Protein AF-A0A941EZ98-F1 (afdb_monomer)

Structure (mmCIF, N/CA/C/O backbone):
data_AF-A0A941EZ98-F1
#
_entry.id   AF-A0A941EZ98-F1
#
loop_
_atom_site.group_PDB
_atom_site.id
_atom_site.type_symbol
_atom_site.label_atom_id
_atom_site.label_alt_id
_atom_site.label_comp_id
_atom_site.label_asym_id
_atom_site.label_entity_id
_atom_site.label_seq_id
_atom_site.pdbx_PDB_ins_code
_atom_site.Cartn_x
_atom_site.Cartn_y
_atom_site.Cartn_z
_atom_site.occupancy
_atom_site.B_iso_or_equiv
_atom_site.auth_seq_id
_atom_site.auth_comp_id
_atom_site.auth_asym_id
_atom_site.auth_atom_id
_atom_site.pdbx_PDB_model_num
ATOM 1 N N . MET A 1 1 ? 14.017 13.714 -7.656 1.00 67.88 1 MET A N 1
ATOM 2 C CA . MET A 1 1 ? 15.084 12.711 -7.478 1.00 67.88 1 MET A CA 1
ATOM 3 C C . MET A 1 1 ? 14.739 11.561 -8.411 1.00 67.88 1 MET A C 1
ATOM 5 O O . MET A 1 1 ? 13.555 11.328 -8.611 1.00 67.88 1 MET A O 1
ATOM 9 N N . ASP A 1 2 ? 15.723 10.963 -9.074 1.00 85.38 2 ASP A N 1
ATOM 10 C CA . ASP A 1 2 ? 15.498 9.811 -9.954 1.00 85.38 2 ASP A CA 1
ATOM 11 C C . ASP A 1 2 ? 15.357 8.542 -9.098 1.00 85.38 2 ASP A C 1
ATOM 13 O O . ASP A 1 2 ? 16.127 8.343 -8.157 1.00 85.38 2 ASP A O 1
ATOM 17 N N . HIS A 1 3 ? 14.337 7.734 -9.385 1.00 88.44 3 HIS A N 1
ATOM 18 C CA . HIS A 1 3 ? 13.994 6.503 -8.665 1.00 88.44 3 HIS A CA 1
ATOM 19 C C . HIS A 1 3 ? 13.885 5.290 -9.594 1.00 88.44 3 HIS A C 1
ATOM 21 O O . HIS A 1 3 ? 13.442 4.232 -9.155 1.00 88.44 3 HIS A O 1
ATOM 27 N N . SER A 1 4 ? 14.280 5.433 -10.861 1.00 87.38 4 SER A N 1
ATOM 28 C CA . SER A 1 4 ? 14.040 4.456 -11.929 1.00 87.38 4 SER A CA 1
ATOM 29 C C . SER A 1 4 ? 14.519 3.036 -11.604 1.00 87.38 4 SER A C 1
ATOM 31 O O . SER A 1 4 ? 13.755 2.092 -11.795 1.00 87.38 4 SER A O 1
ATOM 33 N N . ASP A 1 5 ?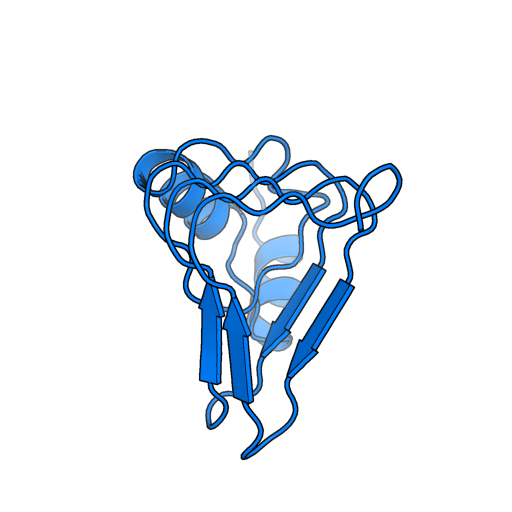 15.718 2.873 -11.039 1.00 91.50 5 ASP A N 1
ATOM 34 C CA . ASP A 1 5 ? 16.245 1.554 -10.649 1.00 91.50 5 ASP A CA 1
ATOM 35 C C . ASP A 1 5 ? 15.425 0.893 -9.525 1.00 91.50 5 ASP A C 1
ATOM 37 O O . ASP A 1 5 ? 15.148 -0.309 -9.557 1.00 91.50 5 ASP A O 1
ATOM 41 N N . LEU A 1 6 ? 14.995 1.681 -8.534 1.00 94.50 6 LEU A N 1
ATOM 42 C CA . LEU A 1 6 ? 14.179 1.187 -7.424 1.00 94.50 6 LEU A CA 1
ATOM 43 C C . LEU A 1 6 ? 12.753 0.874 -7.892 1.00 94.50 6 LEU A C 1
ATOM 45 O O . LEU A 1 6 ? 12.193 -0.160 -7.532 1.00 94.50 6 LEU A O 1
ATOM 49 N N . ASP A 1 7 ? 12.185 1.723 -8.742 1.00 97.75 7 ASP A N 1
ATOM 50 C CA . ASP A 1 7 ? 10.874 1.506 -9.344 1.00 97.75 7 ASP A CA 1
ATOM 51 C C . ASP A 1 7 ? 10.863 0.268 -10.247 1.00 97.75 7 ASP A C 1
ATOM 53 O O . ASP A 1 7 ? 9.911 -0.510 -10.186 1.00 97.75 7 ASP A O 1
ATOM 57 N N . ALA A 1 8 ? 11.930 0.012 -11.011 1.00 97.75 8 ALA A N 1
ATOM 58 C CA . ALA A 1 8 ? 12.056 -1.196 -11.825 1.00 97.75 8 ALA A CA 1
ATOM 59 C C . ALA A 1 8 ? 11.981 -2.472 -10.969 1.00 97.75 8 ALA A C 1
ATOM 61 O O . ALA A 1 8 ? 11.216 -3.386 -11.289 1.00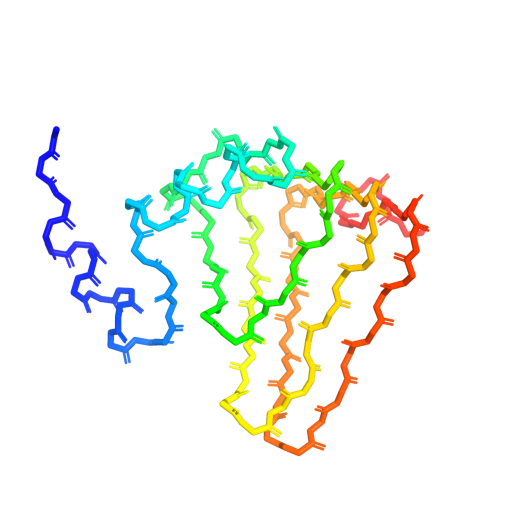 97.75 8 ALA A O 1
ATOM 62 N N . ALA A 1 9 ? 12.703 -2.513 -9.843 1.00 97.25 9 ALA A N 1
ATOM 63 C CA . ALA A 1 9 ? 12.626 -3.628 -8.901 1.00 97.25 9 ALA A CA 1
ATOM 64 C C . ALA A 1 9 ? 11.219 -3.762 -8.293 1.00 97.25 9 ALA A C 1
ATOM 66 O O . ALA A 1 9 ? 10.651 -4.852 -8.255 1.00 97.25 9 ALA A O 1
ATOM 67 N N . ARG A 1 10 ? 10.608 -2.651 -7.867 1.00 98.19 10 ARG A N 1
ATOM 68 C CA . ARG A 1 10 ? 9.255 -2.651 -7.284 1.00 98.19 10 ARG A CA 1
ATOM 69 C C . ARG A 1 10 ? 8.218 -3.187 -8.268 1.00 98.19 10 ARG A C 1
ATOM 71 O O . ARG A 1 10 ? 7.437 -4.066 -7.908 1.00 98.19 10 ARG A O 1
ATOM 78 N N . VAL A 1 11 ? 8.251 -2.725 -9.517 1.00 98.25 11 VAL A N 1
ATOM 79 C CA . VAL A 1 11 ? 7.341 -3.172 -10.580 1.00 98.25 11 VAL A CA 1
ATOM 80 C C . VAL A 1 11 ? 7.533 -4.655 -10.892 1.00 98.25 11 VAL A C 1
ATOM 82 O O . VAL A 1 11 ? 6.536 -5.370 -10.996 1.00 98.25 11 VAL A O 1
ATOM 85 N N . ALA A 1 12 ? 8.778 -5.135 -10.980 1.00 97.56 12 ALA A N 1
ATOM 86 C CA . ALA A 1 12 ? 9.077 -6.547 -11.234 1.00 97.56 12 ALA A CA 1
ATOM 87 C C . ALA A 1 12 ? 8.497 -7.489 -10.163 1.00 97.56 12 ALA A C 1
ATOM 89 O O . ALA A 1 12 ? 8.162 -8.633 -10.464 1.00 97.56 12 ALA A O 1
ATOM 90 N N . HIS A 1 13 ? 8.326 -6.995 -8.934 1.00 96.94 13 HIS A N 1
ATOM 91 C CA . HIS A 1 13 ? 7.738 -7.729 -7.813 1.00 96.94 13 HIS A CA 1
ATOM 92 C C . HIS A 1 13 ? 6.265 -7.367 -7.53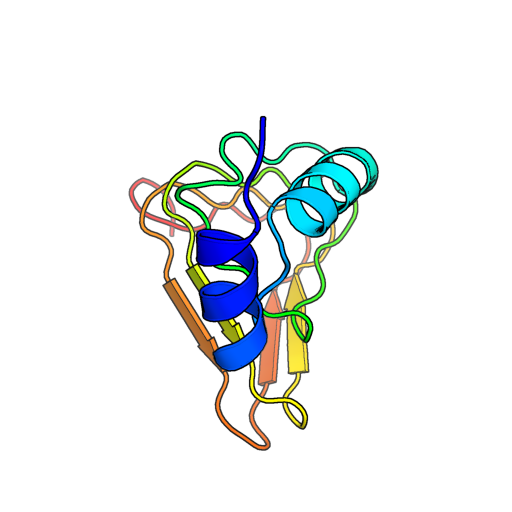1 1.00 96.94 13 HIS A C 1
ATOM 94 O O . HIS A 1 13 ? 5.712 -7.774 -6.513 1.00 96.94 13 HIS A O 1
ATOM 100 N N . GLY A 1 14 ? 5.600 -6.622 -8.423 1.00 97.88 14 GLY A N 1
ATOM 101 C CA . GLY A 1 14 ? 4.174 -6.294 -8.292 1.00 97.88 14 GLY A CA 1
ATOM 102 C C . GLY A 1 14 ? 3.852 -5.193 -7.275 1.00 97.88 14 GLY A C 1
ATOM 103 O O . GLY A 1 14 ? 2.683 -4.960 -6.963 1.00 97.88 14 GLY A O 1
ATOM 104 N N . PHE A 1 15 ? 4.851 -4.465 -6.786 1.00 98.69 15 PHE A N 1
ATOM 105 C CA . PHE A 1 15 ? 4.652 -3.333 -5.888 1.00 98.69 15 PHE A CA 1
ATOM 106 C C . PHE A 1 15 ? 4.307 -2.045 -6.650 1.00 98.69 15 PHE A C 1
ATOM 108 O O . PHE A 1 15 ? 4.489 -1.937 -7.871 1.00 98.69 15 PHE A O 1
ATOM 115 N N . LEU A 1 16 ? 3.774 -1.076 -5.906 1.00 98.69 16 LEU A N 1
ATOM 116 C CA . LEU A 1 16 ? 3.660 0.319 -6.322 1.00 98.69 16 LEU A CA 1
ATOM 117 C C . LEU A 1 16 ? 5.054 0.945 -6.421 1.00 98.69 16 LEU A C 1
ATOM 119 O O . LEU A 1 16 ? 5.890 0.710 -5.550 1.00 98.69 16 LEU A O 1
ATOM 123 N N . THR A 1 17 ? 5.289 1.771 -7.433 1.00 98.38 17 THR A N 1
ATOM 124 C CA . THR A 1 17 ? 6.447 2.675 -7.543 1.00 98.38 17 THR A CA 1
ATOM 125 C C . THR A 1 17 ? 6.466 3.707 -6.411 1.00 98.38 17 THR A C 1
ATOM 127 O O . THR A 1 17 ? 5.471 3.909 -5.711 1.00 98.38 17 THR A O 1
ATOM 130 N N . ILE A 1 18 ? 7.585 4.410 -6.237 1.00 98.06 18 ILE A N 1
ATOM 131 C CA . ILE A 1 18 ? 7.686 5.517 -5.275 1.00 98.06 18 ILE A CA 1
ATOM 132 C C . ILE A 1 18 ? 6.670 6.614 -5.602 1.00 98.06 18 ILE A C 1
ATOM 134 O O . ILE A 1 18 ? 5.996 7.111 -4.698 1.00 98.06 18 ILE A O 1
ATOM 138 N N . GLY A 1 19 ? 6.513 6.955 -6.885 1.00 97.56 19 GLY A N 1
ATOM 139 C CA . GLY A 1 19 ? 5.504 7.914 -7.338 1.00 97.56 19 GLY A CA 1
ATOM 140 C C . GLY A 1 19 ? 4.086 7.478 -6.964 1.00 97.56 19 GLY A C 1
ATOM 141 O O . GLY A 1 19 ? 3.340 8.238 -6.351 1.00 97.56 19 GLY A O 1
ATOM 142 N N . GLU A 1 20 ? 3.738 6.219 -7.230 1.00 98.31 20 GLU A N 1
ATOM 143 C CA . GLU A 1 20 ? 2.428 5.668 -6.869 1.00 98.31 20 GLU A CA 1
ATOM 144 C C . GLU A 1 20 ? 2.203 5.613 -5.349 1.00 98.31 20 GLU A C 1
ATOM 146 O O . GLU A 1 20 ? 1.082 5.846 -4.894 1.00 98.31 20 GLU A O 1
ATOM 151 N N . CYS A 1 21 ? 3.243 5.364 -4.544 1.00 98.56 21 CYS A N 1
ATOM 152 C CA . CYS A 1 21 ? 3.169 5.449 -3.083 1.00 98.56 21 CYS A CA 1
ATOM 153 C C . CYS A 1 21 ? 2.906 6.885 -2.602 1.00 98.56 21 CYS A C 1
ATOM 155 O O . CYS A 1 21 ? 2.074 7.092 -1.716 1.00 98.56 21 CYS A O 1
ATOM 157 N N . LEU A 1 22 ? 3.558 7.888 -3.198 1.00 97.44 22 LEU A N 1
ATOM 158 C CA . LEU A 1 22 ? 3.291 9.299 -2.894 1.00 97.44 2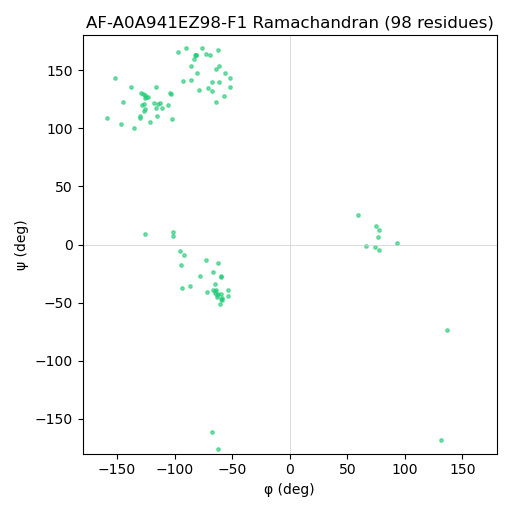2 LEU A CA 1
ATOM 159 C C . LEU A 1 22 ? 1.847 9.679 -3.252 1.00 97.44 22 LEU A C 1
ATOM 161 O O . LEU A 1 22 ? 1.178 10.379 -2.490 1.00 97.44 22 LEU A O 1
ATOM 165 N N . ASP A 1 23 ? 1.355 9.217 -4.401 1.00 98.12 23 ASP A N 1
ATOM 166 C CA . ASP A 1 23 ? -0.018 9.448 -4.861 1.00 98.12 23 ASP A CA 1
ATOM 167 C C . ASP A 1 23 ? -1.043 8.744 -3.970 1.00 98.12 23 ASP A C 1
ATOM 169 O O . ASP A 1 23 ? -2.103 9.293 -3.664 1.00 98.12 23 ASP A O 1
ATOM 173 N N . LEU A 1 24 ? -0.727 7.527 -3.521 1.00 98.50 24 LEU A N 1
ATOM 174 C CA . LEU A 1 24 ? -1.515 6.798 -2.538 1.00 98.50 24 LEU A CA 1
ATOM 175 C C . LEU A 1 24 ? -1.599 7.578 -1.224 1.00 98.50 24 LEU A C 1
ATOM 177 O O . LEU A 1 24 ? -2.712 7.834 -0.770 1.00 98.50 24 LEU A O 1
ATOM 181 N N . GLY A 1 25 ? -0.466 8.017 -0.665 1.00 98.12 25 GLY A N 1
ATOM 182 C CA . GLY A 1 25 ? -0.416 8.766 0.594 1.00 98.12 25 GLY A CA 1
ATOM 183 C C . GLY A 1 25 ? -1.320 10.002 0.593 1.00 98.12 25 GLY A C 1
ATOM 184 O O . GLY A 1 25 ? -2.032 10.235 1.567 1.00 98.12 25 GLY A O 1
ATOM 185 N N . ARG A 1 26 ? -1.389 10.730 -0.534 1.00 97.12 26 ARG A N 1
ATOM 186 C CA . ARG A 1 26 ? -2.289 11.890 -0.702 1.00 97.12 26 ARG A CA 1
ATOM 187 C C . ARG A 1 26 ? -3.780 11.536 -0.705 1.00 97.12 26 ARG A C 1
ATOM 189 O O . ARG A 1 26 ? -4.598 12.404 -0.422 1.00 97.12 26 ARG A O 1
ATOM 196 N N . ARG A 1 27 ? -4.144 10.297 -1.048 1.00 97.44 27 ARG A N 1
ATOM 197 C CA . ARG A 1 27 ? -5.541 9.829 -1.119 1.00 97.44 27 ARG A CA 1
ATOM 198 C C . ARG A 1 27 ? -6.013 9.166 0.168 1.00 97.44 27 ARG A C 1
ATOM 200 O O . ARG A 1 27 ? -7.179 9.311 0.519 1.00 97.44 27 ARG A O 1
ATOM 207 N N . ILE A 1 28 ? -5.135 8.415 0.831 1.00 97.69 28 ILE A N 1
ATOM 208 C CA . ILE A 1 28 ? -5.539 7.567 1.957 1.00 97.69 28 ILE A CA 1
ATOM 209 C C . ILE A 1 28 ? -5.367 8.246 3.306 1.00 97.69 28 ILE A C 1
ATOM 211 O O . ILE A 1 28 ? -6.003 7.810 4.243 1.00 97.69 28 ILE A O 1
ATOM 215 N N . GLY A 1 29 ? -4.591 9.321 3.420 1.00 97.19 29 GLY A N 1
ATOM 216 C CA . GLY A 1 29 ? -4.376 10.028 4.682 1.00 97.19 29 GLY A CA 1
ATOM 217 C C . GLY A 1 29 ? -2.907 10.377 4.839 1.00 97.19 29 GLY A C 1
ATOM 218 O O . GLY A 1 29 ? -2.527 11.532 4.654 1.00 97.19 29 GLY A O 1
ATOM 219 N N . ALA A 1 30 ? -2.077 9.373 5.134 1.00 98.25 30 ALA A N 1
ATOM 220 C CA . ALA A 1 30 ? -0.629 9.543 5.162 1.00 98.25 30 ALA A CA 1
ATOM 221 C C . ALA A 1 30 ? 0.126 8.250 4.826 1.00 98.25 30 ALA A C 1
ATOM 223 O O . ALA A 1 30 ? -0.238 7.157 5.254 1.00 98.25 30 ALA A O 1
ATOM 224 N N . LEU A 1 31 ? 1.238 8.407 4.111 1.00 98.50 31 LEU A N 1
ATOM 225 C CA . LEU A 1 31 ? 2.282 7.400 3.960 1.00 98.50 31 LEU A CA 1
ATOM 226 C C . LEU A 1 31 ? 3.600 8.104 4.278 1.00 98.50 31 LEU A C 1
ATOM 228 O O . LEU A 1 31 ? 4.013 8.996 3.538 1.00 98.50 31 LEU A O 1
ATOM 232 N N . PHE A 1 32 ? 4.217 7.757 5.408 1.00 97.75 32 PHE A N 1
ATOM 233 C CA . PHE A 1 32 ? 5.339 8.535 5.943 1.00 97.75 32 PHE A CA 1
ATOM 234 C C . PHE A 1 32 ? 6.668 8.286 5.230 1.00 97.75 32 PHE A C 1
ATOM 236 O O . PHE A 1 32 ? 7.507 9.181 5.203 1.00 97.75 32 PHE A O 1
ATOM 243 N N . ASP A 1 33 ? 6.861 7.102 4.647 1.00 97.38 33 ASP A N 1
ATOM 244 C CA . ASP A 1 33 ? 8.084 6.778 3.916 1.00 97.38 33 ASP A CA 1
ATOM 245 C C . ASP A 1 33 ? 7.824 5.830 2.724 1.00 97.38 33 ASP A C 1
ATOM 247 O O . ASP A 1 33 ? 7.634 4.623 2.913 1.00 97.38 33 ASP A O 1
ATOM 251 N N . PRO A 1 34 ? 7.812 6.343 1.479 1.00 96.88 34 PRO A N 1
ATOM 252 C CA . PRO A 1 34 ? 7.621 5.524 0.281 1.00 96.88 34 PRO A CA 1
ATOM 253 C C . PRO A 1 34 ? 8.835 4.651 -0.071 1.00 96.88 34 PRO A C 1
ATOM 255 O O . PRO A 1 34 ? 8.700 3.743 -0.889 1.00 96.88 34 PRO A O 1
ATOM 258 N N . TYR A 1 35 ? 10.008 4.888 0.529 1.00 96.44 35 TYR A N 1
ATOM 259 C CA . TYR A 1 35 ? 11.229 4.137 0.223 1.00 96.44 35 TYR A CA 1
ATOM 260 C C . TYR A 1 35 ? 11.348 2.858 1.050 1.00 96.44 35 TYR A C 1
ATOM 262 O O . TYR A 1 35 ? 11.814 1.846 0.530 1.00 96.44 35 TYR A O 1
ATOM 270 N N . SER A 1 36 ? 10.910 2.876 2.313 1.00 96.12 36 SER A N 1
ATOM 271 C CA . SER A 1 36 ? 10.940 1.689 3.184 1.00 96.12 36 SER A CA 1
ATOM 272 C C . SER A 1 36 ? 9.661 0.854 3.159 1.00 96.12 36 SER A C 1
ATOM 274 O O . SER A 1 36 ? 9.644 -0.243 3.714 1.00 96.12 36 SER A O 1
ATOM 276 N N . THR A 1 37 ? 8.590 1.342 2.530 1.00 97.81 37 THR A N 1
ATOM 277 C CA . THR A 1 37 ? 7.334 0.592 2.401 1.00 97.81 37 THR A CA 1
ATOM 278 C C . THR A 1 37 ? 7.289 -0.204 1.102 1.00 97.81 37 THR A C 1
ATOM 280 O O . THR A 1 37 ? 7.706 0.269 0.041 1.00 97.81 37 THR A O 1
ATOM 283 N N . LEU A 1 38 ? 6.743 -1.418 1.163 1.00 98.50 38 LEU A N 1
ATOM 284 C CA . LEU A 1 38 ? 6.479 -2.268 -0.002 1.00 98.50 38 LEU A CA 1
ATOM 285 C C . LEU A 1 38 ? 4.989 -2.585 -0.034 1.00 98.50 38 LEU A C 1
ATOM 287 O O . LEU A 1 38 ? 4.507 -3.367 0.777 1.00 98.50 38 LEU A O 1
ATOM 291 N N . LEU A 1 39 ? 4.248 -1.953 -0.940 1.00 98.75 39 LEU A N 1
ATOM 292 C CA . LEU A 1 39 ? 2.794 -2.091 -1.026 1.00 98.75 39 LEU A CA 1
ATOM 293 C C . LEU A 1 39 ? 2.428 -2.688 -2.378 1.00 98.75 39 LEU A C 1
ATOM 295 O O . LEU A 1 39 ? 2.792 -2.134 -3.417 1.00 98.75 39 LEU A O 1
ATOM 299 N N . SER A 1 40 ? 1.743 -3.827 -2.371 1.00 98.62 40 SER A N 1
ATOM 300 C CA . SER A 1 40 ? 1.260 -4.471 -3.588 1.00 98.62 40 SER A CA 1
ATOM 301 C C . SER A 1 40 ? 0.287 -3.550 -4.313 1.00 98.62 40 SER A C 1
ATOM 303 O O . SER A 1 40 ? -0.587 -2.939 -3.696 1.00 98.62 40 SER A O 1
ATOM 305 N N . ARG A 1 41 ? 0.378 -3.519 -5.644 1.00 98.31 41 ARG A N 1
ATOM 306 C CA . ARG A 1 41 ? -0.611 -2.844 -6.500 1.00 98.31 41 ARG A CA 1
ATOM 307 C C . ARG A 1 41 ? -2.019 -3.438 -6.395 1.00 98.31 41 ARG A C 1
ATOM 309 O O . ARG A 1 41 ? -2.978 -2.818 -6.842 1.00 98.31 41 ARG A O 1
ATOM 316 N N . HIS A 1 42 ? -2.132 -4.642 -5.838 1.00 98.44 42 HIS A N 1
ATOM 317 C CA . HIS A 1 42 ? -3.390 -5.360 -5.646 1.00 98.44 42 HIS A CA 1
ATOM 318 C C . HIS A 1 42 ? -3.987 -5.152 -4.246 1.00 98.44 42 HIS A C 1
ATOM 320 O O . HIS A 1 42 ? -5.100 -5.603 -3.989 1.00 98.44 42 HIS A O 1
ATOM 326 N N . ALA A 1 43 ? -3.276 -4.468 -3.342 1.00 98.50 43 ALA A N 1
ATOM 327 C CA . ALA A 1 43 ? -3.800 -4.101 -2.033 1.00 98.50 43 ALA A CA 1
ATOM 328 C C . ALA A 1 43 ? -4.589 -2.785 -2.104 1.00 98.50 43 ALA A C 1
ATOM 330 O O . ALA A 1 43 ? -4.202 -1.842 -2.799 1.00 98.50 43 ALA A O 1
ATOM 331 N N . ARG A 1 44 ? -5.696 -2.709 -1.360 1.00 98.56 44 ARG A N 1
ATOM 332 C CA . ARG A 1 44 ? -6.546 -1.515 -1.267 1.00 98.56 44 ARG A CA 1
ATOM 333 C C . ARG A 1 44 ? -6.546 -0.971 0.152 1.00 98.56 44 ARG A C 1
ATOM 335 O O . ARG A 1 44 ? -6.716 -1.725 1.104 1.00 98.56 44 ARG A O 1
ATOM 342 N N . PHE A 1 45 ? -6.415 0.345 0.271 1.00 98.69 45 PHE A N 1
ATOM 343 C CA . PHE A 1 45 ? -6.386 1.052 1.548 1.00 98.69 45 PHE A CA 1
ATOM 344 C C . PHE A 1 45 ? -7.467 2.132 1.555 1.00 98.69 45 PHE A C 1
ATOM 346 O O . PHE A 1 45 ? -7.543 2.943 0.628 1.00 98.69 45 PHE A O 1
ATOM 353 N N . GLY A 1 46 ? -8.320 2.121 2.577 1.00 98.50 46 GLY A N 1
ATOM 354 C CA . GLY A 1 46 ? -9.400 3.086 2.745 1.00 98.50 46 GLY A CA 1
ATOM 355 C C . GLY A 1 46 ? -8.910 4.483 3.153 1.00 98.50 46 GLY A C 1
ATOM 356 O O . GLY A 1 46 ? -7.771 4.636 3.603 1.00 98.50 46 GLY A O 1
ATOM 357 N N . PRO A 1 47 ? -9.765 5.514 3.019 1.00 98.44 47 PRO A N 1
ATOM 358 C CA . PRO A 1 47 ? -9.453 6.875 3.458 1.00 98.44 47 PRO A CA 1
ATOM 359 C C . PRO A 1 47 ? -9.211 6.940 4.973 1.00 98.44 47 PRO A C 1
ATOM 361 O O . PRO A 1 47 ? -9.717 6.110 5.720 1.00 98.44 47 PRO A O 1
ATOM 364 N N . GLY A 1 48 ? -8.430 7.918 5.424 1.00 98.38 48 GLY A N 1
ATOM 365 C CA . GLY A 1 48 ? -7.979 8.034 6.815 1.00 98.38 48 GLY A CA 1
ATOM 366 C C . GLY A 1 48 ? -6.882 7.041 7.231 1.00 98.38 48 GLY A C 1
ATOM 367 O O . GLY A 1 48 ? -6.392 7.119 8.355 1.00 98.38 48 GLY A O 1
ATOM 368 N N . THR A 1 49 ? -6.457 6.133 6.345 1.00 98.50 49 THR A N 1
ATOM 369 C CA . THR A 1 49 ? -5.362 5.201 6.619 1.00 98.50 49 THR A CA 1
ATOM 370 C C . THR A 1 49 ? -4.018 5.926 6.747 1.00 98.50 49 THR A C 1
ATOM 372 O O . THR A 1 49 ? -3.623 6.730 5.895 1.00 98.50 49 THR A O 1
ATOM 375 N N . VAL A 1 50 ? -3.280 5.587 7.804 1.00 98.38 50 VAL A N 1
ATOM 376 C CA . VAL A 1 50 ? -1.921 6.066 8.075 1.00 98.38 50 VAL A CA 1
ATOM 377 C C . VAL A 1 50 ? -0.950 4.894 8.007 1.00 98.38 50 VAL A C 1
ATOM 379 O O . VAL A 1 50 ? -1.077 3.932 8.764 1.00 98.38 50 VAL A O 1
ATOM 382 N N . ILE A 1 51 ? 0.039 4.983 7.117 1.00 98.38 51 ILE A N 1
ATOM 383 C CA . ILE A 1 51 ? 1.062 3.951 6.916 1.00 98.38 51 ILE A CA 1
ATOM 384 C C . ILE A 1 51 ? 2.420 4.467 7.402 1.00 98.38 51 ILE A C 1
ATOM 386 O O . ILE A 1 51 ? 2.961 5.443 6.870 1.00 98.38 51 ILE A O 1
ATOM 390 N N . TYR A 1 52 ? 2.972 3.792 8.409 1.00 97.38 52 TYR A N 1
ATOM 391 C CA . TYR A 1 52 ? 4.297 4.069 8.956 1.00 97.38 52 TYR A CA 1
ATOM 392 C C . TYR A 1 52 ? 5.428 3.431 8.128 1.00 97.38 52 TYR A C 1
ATOM 394 O O . TYR A 1 52 ? 5.181 2.532 7.321 1.00 97.38 52 TYR A O 1
ATOM 402 N N . PRO A 1 53 ? 6.681 3.890 8.316 1.00 96.62 53 PRO A N 1
ATOM 403 C CA . PRO A 1 53 ? 7.843 3.309 7.646 1.00 96.62 53 PRO A CA 1
ATOM 404 C C . PRO A 1 53 ? 7.987 1.805 7.914 1.00 96.62 53 PRO A C 1
ATOM 406 O O . PRO A 1 53 ? 7.664 1.327 9.001 1.00 96.62 53 PRO A O 1
ATOM 409 N N . GLY A 1 54 ? 8.503 1.058 6.936 1.00 96.00 54 GLY A N 1
ATOM 410 C CA . GLY A 1 54 ? 8.782 -0.378 7.070 1.00 96.00 54 GLY A CA 1
ATOM 411 C C . GLY A 1 54 ? 7.570 -1.316 6.985 1.00 96.00 54 GLY A C 1
ATOM 412 O O . GLY A 1 54 ? 7.724 -2.514 7.214 1.00 96.00 54 GLY A O 1
ATOM 413 N N . VAL A 1 55 ? 6.373 -0.811 6.665 1.00 97.88 55 VAL A N 1
ATOM 414 C CA . VAL A 1 55 ? 5.193 -1.652 6.392 1.00 97.88 55 VAL A CA 1
ATOM 415 C C . VAL A 1 55 ? 5.355 -2.389 5.056 1.00 97.88 55 VAL A C 1
ATOM 417 O O . VAL A 1 55 ? 5.710 -1.788 4.037 1.00 97.88 55 VAL A O 1
ATOM 420 N N . SER A 1 56 ? 5.038 -3.687 5.050 1.00 98.12 56 SER A N 1
ATOM 421 C CA . SER A 1 56 ? 5.028 -4.532 3.850 1.00 98.12 56 SER A CA 1
ATOM 422 C C . SER A 1 56 ? 3.679 -5.231 3.658 1.00 98.12 56 SER A C 1
ATOM 424 O O . SER A 1 56 ? 3.175 -5.907 4.554 1.00 98.12 56 SER A O 1
ATOM 426 N N . VAL A 1 57 ? 3.081 -5.062 2.480 1.00 98.50 57 VAL A N 1
ATOM 427 C CA . VAL A 1 57 ? 1.817 -5.690 2.083 1.00 98.50 57 VAL A CA 1
ATOM 428 C C . VAL A 1 57 ? 1.999 -6.332 0.714 1.00 98.50 57 VAL A C 1
ATOM 430 O O . VAL A 1 57 ? 2.087 -5.652 -0.305 1.00 98.50 57 VAL A O 1
ATOM 433 N N . GLU A 1 58 ? 2.031 -7.656 0.693 1.00 98.56 58 GLU A N 1
ATOM 434 C CA . GLU A 1 58 ? 2.123 -8.490 -0.499 1.00 98.56 58 GLU A CA 1
ATOM 435 C C . GLU A 1 58 ? 0.747 -9.097 -0.785 1.00 98.56 58 GLU A C 1
ATOM 437 O O . GLU A 1 58 ? 0.096 -9.646 0.102 1.00 98.56 58 GLU A O 1
ATOM 442 N N . CYS A 1 59 ? 0.287 -8.991 -2.028 1.00 98.44 59 CYS A N 1
ATOM 443 C CA . CYS A 1 59 ? -1.019 -9.494 -2.441 1.00 98.44 59 CYS A CA 1
ATOM 444 C C . CYS A 1 59 ? -0.910 -10.023 -3.867 1.00 98.44 59 CYS A C 1
ATOM 446 O O . CYS A 1 59 ? -0.489 -9.273 -4.757 1.00 98.44 59 CYS A O 1
ATOM 448 N N . ALA A 1 60 ? -1.251 -11.300 -4.055 1.00 98.19 60 ALA A N 1
ATOM 449 C CA . ALA A 1 60 ? -1.305 -11.927 -5.366 1.00 98.19 60 ALA A CA 1
ATOM 450 C C . ALA A 1 60 ? -2.388 -11.271 -6.254 1.00 98.19 60 ALA A C 1
ATOM 452 O O . ALA A 1 60 ? -3.390 -10.780 -5.730 1.00 98.19 60 ALA A O 1
ATOM 453 N N . PRO A 1 61 ? -2.227 -11.260 -7.591 1.00 97.25 61 PRO A N 1
ATOM 454 C CA . PRO A 1 61 ? -3.146 -10.555 -8.491 1.00 97.25 61 PRO A CA 1
ATOM 455 C C .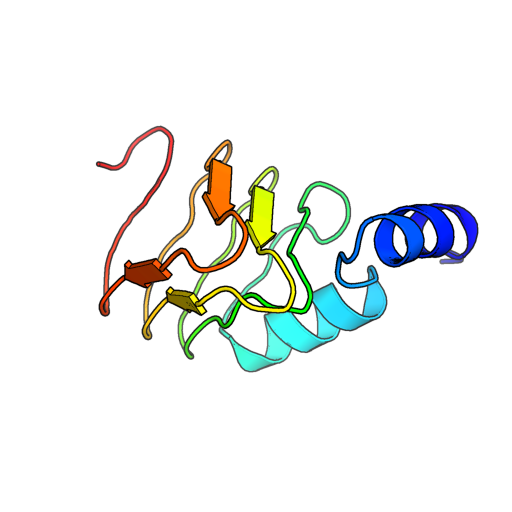 PRO A 1 61 ? -4.610 -11.009 -8.430 1.00 97.25 61 PRO A C 1
ATOM 457 O O . PRO A 1 61 ? -5.506 -10.229 -8.743 1.00 97.25 61 PRO A O 1
ATOM 460 N N . ASP A 1 62 ? -4.840 -12.265 -8.057 1.00 97.56 62 ASP A N 1
ATOM 461 C CA . ASP A 1 62 ? -6.139 -12.930 -7.947 1.00 97.56 62 ASP A CA 1
ATOM 462 C C . ASP A 1 62 ? -6.647 -13.034 -6.495 1.00 97.56 62 ASP A C 1
ATOM 464 O O . ASP A 1 62 ? -7.654 -13.692 -6.236 1.00 97.56 62 ASP A O 1
ATOM 468 N N . ALA A 1 63 ? -5.953 -12.404 -5.546 1.00 98.19 63 ALA A N 1
ATOM 469 C CA . ALA A 1 63 ? -6.310 -12.398 -4.135 1.00 98.19 63 ALA A CA 1
ATOM 470 C C . ALA A 1 63 ? -7.091 -11.137 -3.731 1.00 98.19 63 ALA A C 1
ATOM 472 O O . ALA A 1 63 ? -7.117 -10.128 -4.438 1.00 98.19 63 ALA A O 1
ATOM 473 N N . THR A 1 64 ? -7.716 -11.182 -2.552 1.00 98.25 64 THR A N 1
ATOM 474 C CA . THR A 1 64 ? -8.367 -10.017 -1.929 1.00 98.25 64 THR A CA 1
ATOM 475 C C . THR A 1 64 ? -7.515 -9.506 -0.770 1.00 98.25 64 THR A C 1
ATOM 477 O O . THR A 1 64 ? -7.281 -10.231 0.192 1.00 98.25 64 THR A O 1
ATOM 480 N N . CYS A 1 65 ? -7.062 -8.255 -0.828 1.00 98.50 65 CYS A N 1
ATOM 481 C CA . CYS A 1 65 ? -6.350 -7.605 0.273 1.00 98.50 65 CYS A CA 1
ATOM 482 C C . CYS A 1 65 ? -6.892 -6.190 0.457 1.00 98.50 65 CYS A C 1
ATOM 484 O O . CYS A 1 65 ? -6.555 -5.276 -0.301 1.00 98.50 65 CYS A O 1
ATOM 486 N N . GLU A 1 66 ? -7.770 -6.026 1.443 1.00 98.50 66 GLU A N 1
ATOM 487 C CA . GLU A 1 66 ? -8.501 -4.783 1.662 1.00 98.50 66 GLU A CA 1
ATOM 488 C C . GLU A 1 66 ? -8.379 -4.322 3.110 1.00 98.50 66 GLU A C 1
ATOM 490 O O . GLU A 1 66 ? -8.637 -5.075 4.047 1.00 98.50 66 GLU A O 1
ATOM 495 N N . PHE A 1 67 ? -8.021 -3.055 3.281 1.00 98.50 67 PHE A N 1
ATOM 496 C CA . PHE A 1 67 ? -8.056 -2.350 4.552 1.00 98.50 67 PHE A CA 1
ATOM 497 C C . PHE A 1 67 ? -9.131 -1.273 4.463 1.00 98.50 67 PHE A C 1
ATOM 499 O O . PHE A 1 67 ? -9.070 -0.405 3.588 1.00 98.50 67 PHE A O 1
ATOM 506 N N . GLY A 1 68 ? -10.111 -1.326 5.363 1.00 98.44 68 GLY A N 1
ATOM 507 C CA . GLY A 1 68 ? -11.142 -0.306 5.515 1.00 98.44 68 GLY A CA 1
ATOM 508 C C . GLY A 1 68 ? -10.577 1.071 5.901 1.00 98.44 68 GLY A C 1
ATOM 509 O O . GLY A 1 68 ? -9.359 1.266 5.950 1.00 98.44 68 GLY A O 1
ATOM 510 N N . PRO A 1 69 ? -11.447 2.059 6.154 1.00 98.56 69 PRO A N 1
ATOM 511 C CA . PRO A 1 69 ? -11.010 3.403 6.510 1.00 98.56 69 PRO A CA 1
ATOM 512 C C . PRO A 1 69 ? -10.365 3.480 7.902 1.00 98.56 69 PRO A C 1
ATOM 514 O O . PRO A 1 69 ? -10.544 2.600 8.743 1.00 98.56 69 PRO A O 1
ATOM 517 N N . ASP A 1 70 ? -9.637 4.567 8.146 1.00 98.31 70 ASP A N 1
ATOM 518 C CA . ASP A 1 70 ? -9.129 4.974 9.465 1.00 98.31 70 ASP A CA 1
ATOM 519 C C . ASP A 1 70 ? -8.208 3.954 10.160 1.00 98.31 70 ASP A C 1
ATOM 521 O O . ASP A 1 70 ? -8.085 3.935 11.385 1.00 98.31 70 ASP A O 1
ATOM 525 N N . ASN A 1 71 ? -7.544 3.088 9.390 1.00 97.94 71 ASN A N 1
ATOM 526 C CA . ASN A 1 71 ? -6.563 2.151 9.931 1.00 97.94 71 ASN A CA 1
ATOM 527 C C . ASN A 1 71 ? -5.200 2.826 10.159 1.00 97.94 71 ASN A C 1
ATOM 529 O O . ASN A 1 71 ? -4.767 3.682 9.390 1.00 97.94 71 ASN A O 1
ATOM 533 N N . VAL A 1 72 ? -4.466 2.383 11.176 1.00 97.75 72 VAL A N 1
ATOM 534 C CA . VAL A 1 72 ? -3.068 2.771 11.403 1.00 97.75 72 VAL A CA 1
ATOM 535 C C . VAL A 1 72 ? -2.189 1.534 11.289 1.00 97.75 72 VAL A C 1
ATOM 537 O O . VAL A 1 72 ? -2.327 0.591 12.069 1.00 97.75 72 VAL A O 1
ATOM 540 N N . LEU A 1 73 ? -1.288 1.536 10.309 1.00 97.50 73 LEU A N 1
ATOM 541 C CA . LEU A 1 73 ? -0.334 0.455 10.073 1.00 97.50 73 LEU A CA 1
ATOM 542 C C . LEU A 1 73 ? 1.030 0.888 10.609 1.00 97.50 73 LEU A C 1
ATOM 544 O O . LEU A 1 73 ? 1.663 1.777 10.039 1.00 97.50 73 LEU A O 1
ATOM 548 N N . TYR A 1 74 ? 1.451 0.293 11.722 1.00 96.50 74 TYR A N 1
ATOM 549 C CA . TYR A 1 74 ? 2.687 0.609 12.431 1.00 96.50 74 TYR A CA 1
ATOM 550 C C . TYR A 1 74 ? 3.918 -0.071 11.816 1.00 96.50 74 TYR A C 1
ATOM 552 O O . TYR A 1 74 ? 3.778 -1.025 11.042 1.00 96.50 74 TYR A O 1
ATOM 560 N N . PRO A 1 75 ? 5.133 0.410 12.152 1.00 95.00 75 PRO A N 1
ATOM 561 C CA . PRO A 1 75 ? 6.365 -0.153 11.623 1.00 95.00 75 PRO A CA 1
ATOM 562 C C . PRO A 1 75 ? 6.467 -1.669 11.791 1.00 95.00 75 PRO A C 1
ATOM 564 O O . PRO A 1 75 ? 6.027 -2.237 12.790 1.00 95.00 75 PRO A O 1
ATOM 567 N N . GLY A 1 76 ? 7.058 -2.323 10.791 1.00 90.25 76 GLY A N 1
ATOM 568 C CA . GLY A 1 76 ? 7.309 -3.764 10.801 1.00 90.25 76 GLY A CA 1
ATOM 569 C C . GLY A 1 76 ? 6.091 -4.644 10.507 1.00 90.25 76 GLY A C 1
ATOM 570 O O . GLY A 1 76 ? 6.261 -5.856 10.365 1.00 90.25 76 GLY A O 1
ATOM 571 N N . LEU A 1 77 ? 4.881 -4.081 10.362 1.00 96.12 77 LEU A N 1
ATOM 572 C CA . LEU A 1 77 ? 3.717 -4.859 9.937 1.00 96.12 77 LEU A CA 1
ATOM 573 C C . LEU A 1 77 ? 3.991 -5.531 8.582 1.00 96.12 77 LEU A C 1
ATOM 575 O O . LEU A 1 77 ? 4.343 -4.869 7.600 1.00 96.12 77 LEU A O 1
ATOM 579 N N . ARG A 1 78 ? 3.772 -6.848 8.530 1.00 96.44 78 ARG A N 1
ATOM 580 C CA . ARG A 1 78 ? 3.833 -7.649 7.308 1.00 96.44 78 ARG A CA 1
ATOM 581 C C . ARG A 1 78 ? 2.513 -8.371 7.080 1.00 96.44 78 ARG A C 1
ATOM 583 O O . ARG A 1 78 ? 2.040 -9.097 7.950 1.00 96.44 78 ARG A O 1
ATOM 590 N N . VAL A 1 79 ? 1.952 -8.196 5.890 1.00 97.56 79 VAL A N 1
ATOM 591 C CA . VAL A 1 79 ? 0.770 -8.920 5.415 1.00 97.56 79 VAL A CA 1
ATOM 592 C C . VAL A 1 79 ? 1.114 -9.570 4.084 1.00 97.56 79 VAL A C 1
ATOM 594 O O . VAL A 1 79 ? 1.589 -8.895 3.176 1.00 97.56 79 VAL A O 1
ATOM 597 N N . THR A 1 80 ? 0.855 -10.869 3.960 1.00 97.94 80 THR A N 1
ATOM 598 C CA . THR A 1 80 ? 1.058 -11.619 2.716 1.00 97.94 80 THR A CA 1
ATOM 599 C C . THR A 1 80 ? -0.219 -12.375 2.385 1.00 97.94 80 THR A C 1
ATOM 601 O O . THR A 1 80 ? -0.673 -13.207 3.170 1.00 97.94 80 THR A O 1
ATOM 604 N N . VAL A 1 81 ? -0.796 -12.090 1.220 1.00 98.31 81 VAL A N 1
ATOM 605 C CA . VAL A 1 81 ? -2.014 -12.735 0.724 1.00 98.31 81 VAL A CA 1
ATOM 606 C C . VAL A 1 81 ? -1.682 -13.518 -0.543 1.00 98.31 81 VAL A C 1
ATOM 608 O O . VAL A 1 81 ? -1.357 -12.939 -1.580 1.00 98.31 81 VAL A O 1
ATOM 611 N N . GLY A 1 82 ? -1.722 -14.847 -0.433 1.00 97.88 82 GLY A N 1
ATOM 612 C CA . GLY A 1 82 ? -1.456 -15.764 -1.542 1.00 97.88 82 GLY A CA 1
ATOM 613 C C . GLY A 1 82 ? -2.615 -15.863 -2.537 1.00 97.88 82 GLY A C 1
ATOM 614 O O . GLY A 1 82 ? -3.719 -15.398 -2.263 1.00 97.88 82 GLY A O 1
ATOM 615 N N . SER A 1 83 ? -2.359 -16.495 -3.683 1.00 97.56 83 SER A N 1
ATOM 616 C CA . SER A 1 83 ? -3.354 -16.716 -4.746 1.00 97.56 83 SER A CA 1
ATOM 617 C C . SER A 1 83 ? -4.635 -17.367 -4.210 1.00 97.56 83 SER A C 1
ATOM 619 O O . SER A 1 83 ? -4.585 -18.273 -3.374 1.00 97.56 83 SER A O 1
ATOM 621 N N . GLY A 1 84 ? -5.785 -16.845 -4.646 1.00 97.19 84 GLY A N 1
ATOM 622 C CA . GLY A 1 84 ? -7.120 -17.252 -4.199 1.00 97.19 84 GLY A CA 1
ATOM 623 C C . GLY A 1 84 ? -7.471 -16.953 -2.732 1.00 97.19 84 GLY A C 1
ATOM 624 O O . GLY A 1 84 ? -8.585 -17.268 -2.311 1.00 97.19 84 GLY A O 1
ATOM 625 N N . ALA A 1 85 ? -6.565 -16.371 -1.939 1.00 98.25 85 ALA A N 1
ATOM 626 C CA . ALA A 1 85 ? -6.811 -16.062 -0.531 1.00 98.25 85 ALA A CA 1
ATOM 627 C C . ALA A 1 85 ? -7.406 -14.658 -0.330 1.00 98.25 85 ALA A C 1
ATOM 629 O O . ALA A 1 85 ? -7.446 -13.823 -1.239 1.00 98.25 85 ALA A O 1
ATOM 630 N N . ALA A 1 86 ? -7.865 -14.395 0.894 1.00 97.88 86 ALA A N 1
ATOM 631 C CA . ALA A 1 86 ? -8.447 -13.116 1.269 1.00 97.88 86 ALA A CA 1
ATOM 632 C C . ALA A 1 86 ? -7.980 -12.654 2.654 1.00 97.88 86 ALA A C 1
ATOM 634 O O . ALA A 1 86 ? -7.993 -13.421 3.617 1.00 97.88 86 ALA A O 1
ATOM 635 N N . VAL A 1 87 ? -7.636 -11.373 2.751 1.00 98.31 87 VAL A N 1
ATOM 636 C CA . VAL A 1 87 ? -7.50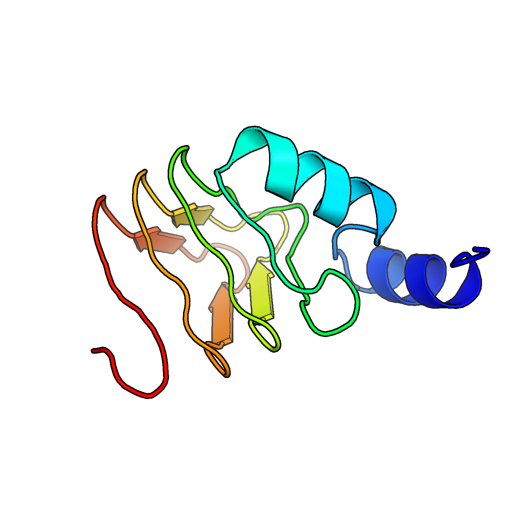0 -10.615 3.996 1.00 98.31 87 VAL A CA 1
ATOM 637 C C . VAL A 1 87 ? -8.358 -9.364 3.862 1.00 98.31 87 VAL A C 1
ATOM 639 O O . VAL A 1 87 ? -8.148 -8.554 2.959 1.00 98.31 87 VAL A O 1
ATOM 642 N N . VAL A 1 88 ? -9.320 -9.211 4.770 1.00 98.25 88 VAL A N 1
ATOM 643 C CA . VAL A 1 88 ? -10.180 -8.027 4.861 1.00 98.25 88 VAL A CA 1
ATOM 644 C C . VAL A 1 88 ? -10.092 -7.491 6.281 1.00 98.25 88 VAL A C 1
ATOM 646 O O . VAL A 1 88 ? -10.473 -8.163 7.238 1.00 98.25 88 VAL A O 1
ATOM 649 N N . VAL A 1 89 ? -9.573 -6.278 6.413 1.00 97.81 89 VAL A N 1
ATOM 650 C CA . VAL A 1 89 ? -9.481 -5.541 7.670 1.00 97.81 89 VAL A CA 1
ATOM 651 C C . VAL A 1 89 ? -10.572 -4.478 7.669 1.00 97.81 89 VAL A C 1
ATOM 653 O O . VAL A 1 89 ? -10.704 -3.719 6.711 1.00 97.81 89 VAL A O 1
ATOM 656 N N . GLY A 1 90 ? -11.359 -4.421 8.743 1.00 97.94 90 GLY A N 1
ATOM 657 C CA . GLY A 1 90 ? -12.405 -3.413 8.921 1.00 97.94 90 GLY A CA 1
ATOM 658 C C . GLY A 1 90 ? -11.856 -1.994 9.115 1.00 97.94 90 GLY A C 1
ATOM 659 O O . GLY A 1 90 ? -10.707 -1.693 8.795 1.00 97.94 90 GLY A O 1
ATOM 660 N N . ALA A 1 91 ? -12.684 -1.106 9.655 1.00 98.19 91 ALA A N 1
ATOM 661 C CA . ALA A 1 91 ? -12.288 0.272 9.933 1.00 98.19 91 ALA A CA 1
ATOM 662 C C . ALA A 1 91 ? -11.606 0.428 11.304 1.00 98.19 91 ALA A C 1
ATOM 664 O O . ALA A 1 91 ? -11.923 -0.318 12.232 1.00 98.19 91 ALA A O 1
ATOM 665 N N . GLY A 1 92 ? -10.742 1.437 11.452 1.00 96.94 92 GLY A N 1
ATOM 666 C CA . GLY A 1 92 ? -10.305 1.935 12.765 1.00 96.94 92 GLY A CA 1
ATOM 667 C C . GLY A 1 92 ? -9.306 1.061 13.532 1.00 96.94 92 GLY A C 1
ATOM 668 O O . GLY A 1 92 ? -9.148 1.239 14.741 1.00 96.94 92 GLY A O 1
ATOM 669 N N . ASN A 1 93 ? -8.649 0.103 12.876 1.00 96.75 93 ASN A N 1
ATOM 670 C CA . ASN A 1 93 ? -7.704 -0.804 13.528 1.00 96.75 93 ASN A CA 1
ATOM 671 C C . ASN A 1 93 ? -6.316 -0.173 13.664 1.00 96.75 93 ASN A C 1
ATOM 673 O O . ASN A 1 93 ? -5.942 0.749 12.939 1.00 96.75 93 ASN A O 1
ATOM 677 N N . ARG A 1 94 ? -5.521 -0.721 14.583 1.00 95.81 94 ARG A N 1
ATOM 678 C CA . ARG A 1 94 ? -4.111 -0.376 14.782 1.00 95.81 94 ARG A CA 1
ATOM 679 C C . ARG A 1 94 ? -3.299 -1.664 14.732 1.00 95.81 94 ARG A C 1
ATOM 681 O O . ARG A 1 94 ? -3.513 -2.524 15.575 1.00 95.81 94 ARG A O 1
ATOM 688 N N . LEU A 1 95 ? -2.428 -1.811 13.737 1.00 95.12 95 LEU A N 1
ATOM 689 C CA . LEU A 1 95 ? -1.781 -3.086 13.400 1.00 95.12 95 LEU A CA 1
ATOM 690 C C . LEU A 1 95 ? -0.253 -2.929 13.325 1.00 95.12 95 LEU A C 1
ATOM 692 O O . LEU A 1 95 ? 0.214 -2.051 12.603 1.00 95.12 95 LEU A O 1
ATOM 696 N N . GLY A 1 96 ? 0.523 -3.785 14.000 1.00 87.94 96 GLY A N 1
ATOM 697 C CA . GLY A 1 96 ? 2.000 -3.825 13.948 1.00 87.94 96 GLY A CA 1
ATOM 698 C C . GLY A 1 96 ? 2.663 -3.880 15.334 1.00 87.94 96 GLY A C 1
ATOM 699 O O . GLY A 1 96 ? 1.987 -4.102 16.336 1.00 87.94 96 GLY A O 1
ATOM 700 N N . GLU A 1 97 ? 3.987 -3.688 15.436 1.00 69.69 97 GLU A N 1
ATOM 701 C CA . GLU A 1 97 ? 4.645 -3.663 16.757 1.00 69.69 97 GLU A CA 1
ATOM 702 C C . GLU A 1 97 ? 4.140 -2.478 17.599 1.00 69.69 97 GLU A C 1
ATOM 704 O O . GLU A 1 97 ? 4.202 -1.321 17.183 1.00 69.69 97 GLU A O 1
ATOM 709 N N . GLY A 1 98 ? 3.603 -2.786 18.785 1.00 63.31 98 GLY A N 1
ATOM 710 C CA . GLY A 1 98 ? 2.862 -1.840 19.628 1.00 63.31 98 GLY A CA 1
ATOM 711 C C . GLY A 1 98 ? 1.338 -1.848 19.424 1.00 63.31 98 GLY A C 1
ATOM 712 O O . GLY A 1 98 ? 0.649 -1.091 20.107 1.00 63.31 98 GLY A O 1
ATOM 713 N N . GLY A 1 99 ? 0.801 -2.701 18.535 1.00 52.12 99 GLY A N 1
A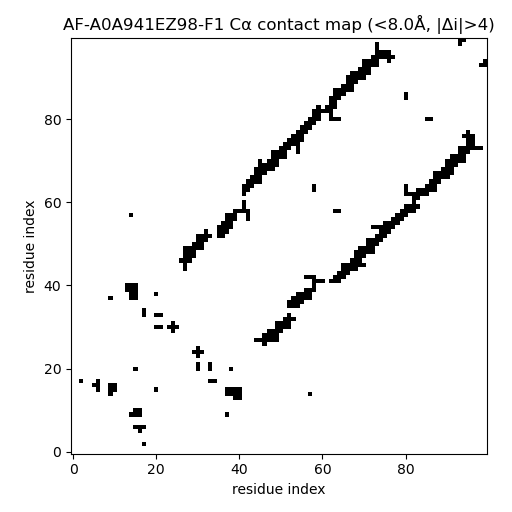TOM 714 C CA . GLY A 1 99 ? -0.639 -2.891 18.331 1.00 52.12 99 GLY A CA 1
ATOM 715 C C . GLY A 1 99 ? -1.037 -4.226 17.677 1.00 52.12 99 GLY A C 1
ATOM 716 O O . GLY A 1 99 ? -0.862 -4.412 16.470 1.00 52.12 99 GLY A O 1
ATOM 717 N N . ALA A 1 100 ? -1.645 -5.095 18.493 1.00 47.81 100 ALA A N 1
ATOM 7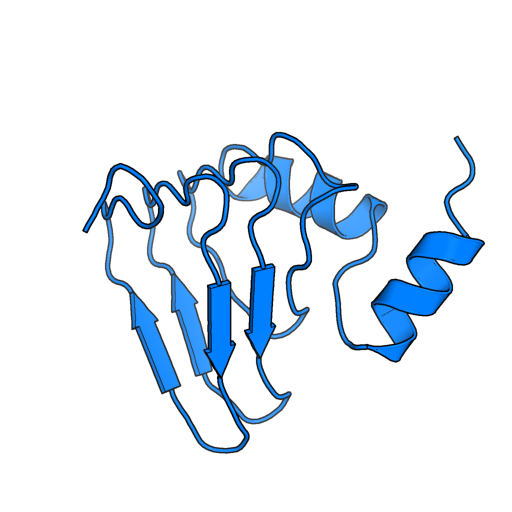18 C CA . ALA A 1 100 ? -2.620 -6.133 18.145 1.00 47.81 100 ALA A CA 1
ATOM 719 C C . ALA A 1 100 ? -3.611 -6.272 19.313 1.00 47.81 100 ALA A C 1
ATOM 721 O O . ALA A 1 100 ? -3.136 -6.240 20.474 1.00 47.81 100 ALA A 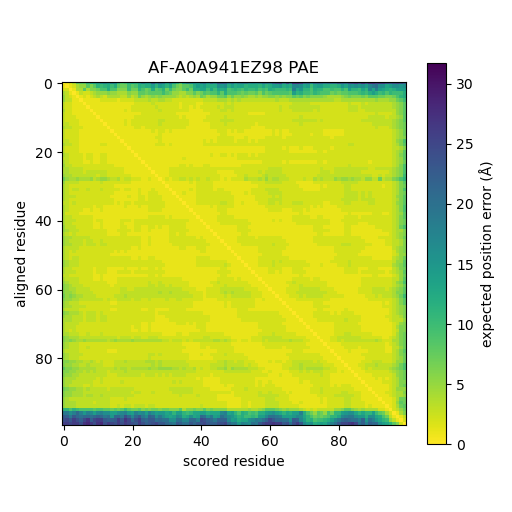O 1
#

Radius of gyration: 12.7 Å; Cα contacts (8 Å, |Δi|>4): 229; chains: 1; bounding box: 29×30×32 Å

Solvent-accessible surface area (backbone atoms only — not comparable to full-atom values): 5085 Å² total; per-residue (Å²): 133,91,54,66,74,60,30,52,56,27,49,77,72,49,26,46,33,53,66,53,38,54,56,44,18,76,65,18,60,36,51,76,34,52,84,56,35,45,44,19,67,49,47,45,72,23,49,58,20,35,38,37,45,43,24,34,36,46,38,30,90,72,26,44,38,39,36,31,34,43,23,36,40,30,42,68,27,73,46,78,33,52,74,77,34,75,46,79,44,64,62,64,45,55,42,27,74,98,32,128

pLDDT: mean 95.32, std 8.64, range [47.81, 98.75]

Foldseek 3Di:
DDCPVVQVVLVVQQWDGLVRLVVVQVAAPHDPDSNQETHHPQAEHEHLEYHYGNAYAAADNQEAHYAYHNEYEDHPHYHHADHPYYDYHYHNAYDDVVGD

Organism: NCBI:txid1508375

Nearest PDB structures (foldseek):
  3d8v-assembly1_A  TM=5.862E-01  e=1.581E-01  Mycobacterium tuberculosis
  3d98-assembly1_A  TM=3.859E-01  e=2.484E-01  Mycobacterium tuberculosis
  3dj4-assembly1_A  TM=3.664E-01  e=1.873E-01  Mycobacterium tuberculosis
  7zw9-assembly1_A-3  TM=5.729E-01  e=8.692E+00  Burkholderia pseudomallei
  3c8v-assembly1_B  TM=4.345E-01  e=6.196E+00  Oleidesulfovibrio alaskensis G20

Secondary structure (DSSP, 8-state):
---HHHHHHHHHTTBPPHHHHHHHHHHHEEES-TTT-EEBTTEEE-TTEEE-TT-EEEE-TTSEEEE-TT-EE-TT-EEEE-TT-EEEE-SS-EEBTTB-

Mean predicted aligned error: 3.04 Å

Sequence (100 aa):
MDHSDLDAARVAHGFLTIGECLDLGRRIGALFDPYSTLLSRHARFGPGTVIYPGVSVECAPDATCEFGPDNVLYPGLRVTVGSGAAVVVGAGNRLGEGGA